Protein AF-A0A1G4RTE1-F1 (afdb_monomer)

pLDDT: mean 81.88, std 18.29, range [36.59, 98.25]

Radius of gyration: 20.27 Å; Cα contacts (8 Å, |Δi|>4): 217; chains: 1; bounding box: 84×32×40 Å

Mean predicted aligned error: 9.97 Å

Solvent-accessible surface area (backbone atoms only — not comparable to full-atom values): 9325 Å² total; per-residue (Å²): 143,85,82,89,89,89,85,88,88,86,85,89,84,84,87,76,91,74,92,64,80,86,67,90,75,58,62,76,64,53,35,69,40,85,54,63,30,37,40,38,38,38,36,66,66,58,97,64,56,70,70,54,43,65,72,62,44,45,57,38,36,29,31,31,71,35,29,22,33,45,80,42,101,88,44,86,74,57,32,76,52,55,72,68,59,43,48,56,48,50,53,49,48,49,48,39,60,76,68,43,72,35,72,86,57,80,50,82,71,85,85,42,53,34,37,32,40,32,35,27,48,94,83,66,51,78,44,74,43,43,67,36,33,52,86,86,42,67,63,62,41,48,50,53,50,60,51,56,72,42,47,80,133

Nearest PDB structures (foldseek):
  1rk8-assembly1_B  TM=4.838E-01  e=3.053E-02  Drosophila melanogaster
  1p27-assembly1_C  TM=4.060E-01  e=1.751E-02  Homo sapiens
  1oo0-assembly1_A  TM=4.239E-01  e=2.698E-02  Drosophila melanogaster
  3wvq-assembly4_B  TM=4.176E-01  e=3.612E-01  Streptomyces cirratus
  6ahr-assembly1_L  TM=1.284E-01  e=7.927E+00  Homo sapiens

Structure (mmCIF, N/CA/C/O backbone):
data_AF-A0A1G4RTE1-F1
#
_entry.id   AF-A0A1G4RTE1-F1
#
loop_
_atom_site.group_PDB
_atom_site.id
_atom_site.type_symbol
_atom_site.label_atom_id
_atom_site.label_alt_id
_atom_site.label_comp_id
_atom_site.label_asym_id
_atom_site.label_entity_id
_atom_site.label_seq_id
_atom_site.pdbx_PDB_ins_code
_atom_site.Cartn_x
_atom_site.Cartn_y
_atom_site.Cartn_z
_atom_site.occupancy
_atom_site.B_iso_or_equiv
_atom_site.auth_seq_id
_atom_site.auth_comp_id
_atom_site.auth_asym_id
_atom_site.auth_atom_id
_atom_site.pdbx_PDB_model_num
ATOM 1 N N . MET A 1 1 ? -58.988 18.918 -23.873 1.00 43.84 1 MET A N 1
ATOM 2 C CA . MET A 1 1 ? -58.323 18.356 -22.676 1.00 43.84 1 MET A CA 1
ATOM 3 C C . MET A 1 1 ? -57.650 17.040 -23.036 1.00 43.84 1 MET A C 1
ATOM 5 O O . MET A 1 1 ? -58.354 16.060 -23.220 1.00 43.84 1 MET A O 1
ATOM 9 N N . ARG A 1 2 ? -56.318 17.032 -23.152 1.00 36.59 2 AR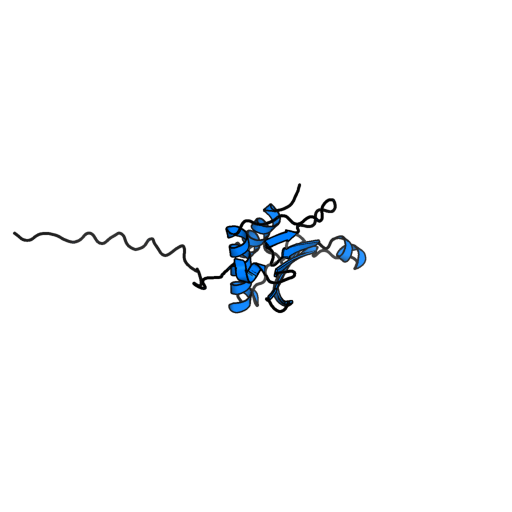G A N 1
ATOM 10 C CA . ARG A 1 2 ? -55.413 15.912 -22.832 1.00 36.59 2 ARG A CA 1
ATOM 11 C C . ARG A 1 2 ? -53.992 16.487 -22.819 1.00 36.59 2 ARG A C 1
ATOM 13 O O . ARG A 1 2 ? -53.588 17.157 -23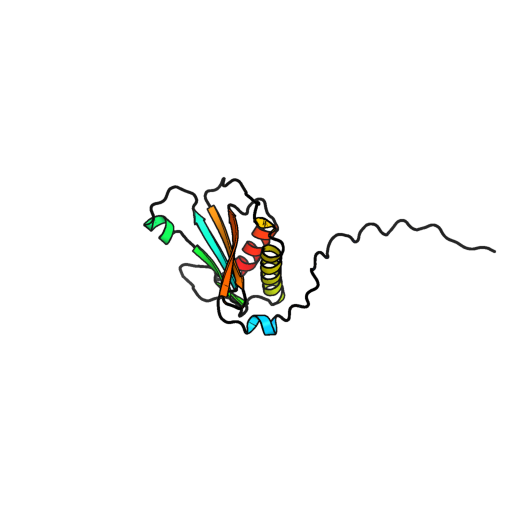.761 1.00 36.59 2 ARG A O 1
ATOM 20 N N . LYS A 1 3 ? -53.338 16.348 -21.668 1.00 38.84 3 LYS A N 1
ATOM 21 C CA . LYS A 1 3 ? -52.014 16.870 -21.321 1.00 38.84 3 LYS A CA 1
ATOM 22 C C . LYS A 1 3 ? -50.927 15.871 -21.739 1.00 38.84 3 LYS A C 1
ATOM 24 O O . LYS A 1 3 ? -51.160 14.680 -21.591 1.00 38.84 3 LYS A O 1
ATOM 29 N N . LEU A 1 4 ? -49.778 16.435 -22.130 1.00 45.50 4 LEU A N 1
ATOM 30 C CA . LEU A 1 4 ? -48.386 16.037 -21.854 1.00 45.50 4 LEU A CA 1
ATOM 31 C C . LEU A 1 4 ? -47.925 14.604 -22.202 1.00 45.50 4 LEU A C 1
ATOM 33 O O . LEU A 1 4 ? -48.520 13.618 -21.791 1.00 45.50 4 LEU A O 1
ATOM 37 N N . ILE A 1 5 ? -46.751 14.517 -22.833 1.00 49.34 5 ILE A N 1
ATOM 38 C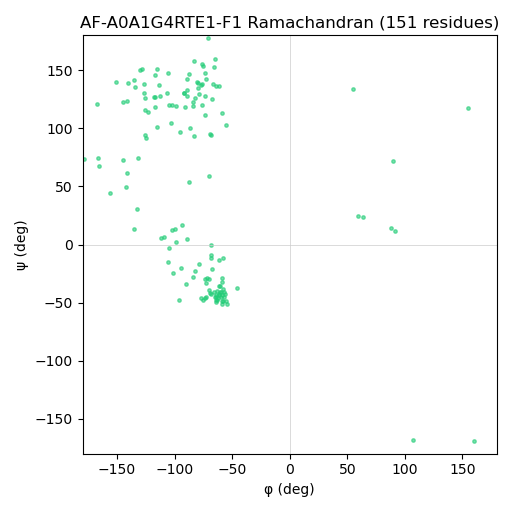 CA . ILE A 1 5 ? -45.466 14.051 -22.257 1.00 49.34 5 ILE A CA 1
ATOM 39 C C . ILE A 1 5 ? -44.622 13.521 -23.426 1.00 49.34 5 ILE A C 1
ATOM 41 O O . ILE A 1 5 ? -45.002 12.539 -24.053 1.00 49.34 5 ILE A O 1
ATOM 45 N N . SER A 1 6 ? -43.467 14.138 -23.690 1.00 42.06 6 SER A N 1
ATOM 46 C CA . SER A 1 6 ? -42.279 13.478 -24.264 1.00 42.06 6 SER A CA 1
ATOM 47 C C . SER A 1 6 ? -41.071 14.406 -24.113 1.00 42.06 6 SER A C 1
ATOM 49 O O . SER A 1 6 ? -40.627 15.040 -25.061 1.00 42.06 6 SER A O 1
ATOM 51 N N . ILE A 1 7 ? -40.565 14.516 -22.885 1.00 49.84 7 ILE A N 1
ATOM 52 C CA . ILE A 1 7 ? -39.176 14.908 -22.628 1.00 49.84 7 ILE A CA 1
ATOM 53 C C . ILE A 1 7 ? -38.618 13.799 -21.740 1.00 49.84 7 ILE A C 1
ATOM 55 O O . ILE A 1 7 ? -38.831 13.796 -20.534 1.00 49.84 7 ILE A O 1
ATOM 59 N N . PHE A 1 8 ? -37.976 12.815 -22.359 1.00 41.44 8 PHE A N 1
ATOM 60 C CA . PHE A 1 8 ? -37.138 11.828 -21.681 1.00 41.44 8 PHE A CA 1
ATOM 61 C C . PHE A 1 8 ? -35.832 11.759 -22.469 1.00 41.44 8 PHE A C 1
ATOM 63 O O . PHE A 1 8 ? -35.603 10.871 -23.281 1.00 41.44 8 PHE A O 1
ATOM 70 N N . MET A 1 9 ? -35.008 12.788 -22.294 1.00 44.66 9 MET A N 1
ATOM 71 C CA . MET A 1 9 ? -33.654 12.845 -22.836 1.00 44.66 9 MET A CA 1
ATOM 72 C C . MET A 1 9 ? -32.751 13.500 -21.788 1.00 44.66 9 MET A C 1
ATOM 74 O O . MET A 1 9 ? -32.248 14.598 -21.976 1.00 44.66 9 MET A O 1
ATOM 78 N N . ALA A 1 10 ? -32.652 12.851 -20.627 1.00 44.22 10 ALA A N 1
ATOM 79 C CA . ALA A 1 10 ? -31.707 13.183 -19.561 1.00 44.22 10 ALA A CA 1
ATOM 80 C C . ALA A 1 10 ? -31.645 12.022 -18.551 1.00 44.22 10 ALA A C 1
ATOM 82 O O . ALA A 1 10 ? -32.137 12.136 -17.435 1.00 44.22 10 ALA A O 1
ATOM 83 N N . ALA A 1 11 ? -31.113 10.868 -18.961 1.00 41.97 11 ALA A N 1
ATOM 84 C CA . ALA A 1 11 ? -30.812 9.766 -18.037 1.00 41.97 11 ALA A CA 1
ATOM 85 C C . ALA A 1 11 ? -29.722 8.830 -18.595 1.00 41.97 11 ALA A C 1
ATOM 87 O O . ALA A 1 11 ? -29.864 7.615 -18.562 1.00 41.97 11 ALA A O 1
ATOM 88 N N . ALA A 1 12 ? -28.648 9.392 -19.155 1.00 45.75 12 ALA A N 1
ATOM 89 C CA . ALA A 1 12 ? -27.497 8.614 -19.631 1.00 45.75 12 ALA A CA 1
ATOM 90 C C . ALA A 1 12 ? -26.155 9.206 -19.166 1.00 45.75 12 ALA A C 1
ATOM 92 O O . ALA A 1 12 ? -25.156 9.103 -19.865 1.00 45.75 12 ALA A O 1
ATOM 93 N N . LEU A 1 13 ? -26.138 9.853 -17.995 1.00 42.62 13 LEU A N 1
ATOM 94 C CA . LEU A 1 13 ? -24.938 10.457 -17.401 1.00 42.62 13 LEU A CA 1
ATOM 95 C C . LEU A 1 13 ? -24.934 10.282 -15.873 1.00 42.62 13 LEU A C 1
ATOM 97 O O . LEU A 1 13 ? -24.760 11.236 -15.131 1.00 42.62 13 LEU A O 1
ATOM 101 N N . ILE A 1 14 ? -25.167 9.053 -15.403 1.00 49.28 14 ILE A N 1
ATOM 102 C CA . ILE A 1 14 ? -24.754 8.601 -14.063 1.00 49.28 14 ILE A CA 1
ATOM 103 C C . ILE A 1 14 ? -24.358 7.123 -14.193 1.00 49.28 14 ILE A C 1
ATOM 105 O O . ILE A 1 14 ? -25.118 6.230 -13.841 1.00 49.28 14 ILE A O 1
ATOM 109 N N . LEU A 1 15 ? -23.208 6.855 -14.813 1.00 43.53 15 LEU A N 1
ATOM 110 C CA . LEU A 1 15 ? -22.578 5.523 -14.811 1.00 43.53 15 LEU A CA 1
ATOM 111 C C . LEU A 1 15 ? -21.065 5.591 -14.544 1.00 43.53 15 LEU A C 1
ATOM 113 O O . LEU A 1 15 ? -20.352 4.611 -14.707 1.00 43.53 15 LEU A O 1
ATOM 117 N N . SER A 1 16 ? -20.571 6.738 -14.088 1.00 39.44 16 SER A N 1
ATOM 118 C CA . SER A 1 16 ? -19.220 6.890 -13.558 1.00 39.44 16 SER A CA 1
ATOM 119 C C . SER A 1 16 ? -19.350 7.197 -12.072 1.00 39.44 16 SER A C 1
ATOM 121 O O . SER A 1 16 ? -20.047 8.151 -11.741 1.00 39.44 16 SER A O 1
ATOM 123 N N . MET A 1 17 ? -18.657 6.436 -11.224 1.00 40.94 17 MET A N 1
ATOM 124 C CA . MET A 1 17 ? -18.684 6.463 -9.749 1.00 40.94 17 MET A CA 1
ATOM 125 C C . MET A 1 17 ? -19.724 5.541 -9.102 1.00 40.94 17 MET A C 1
ATOM 127 O O . MET A 1 17 ? -20.711 6.005 -8.556 1.00 40.94 17 MET A O 1
ATOM 131 N N . THR A 1 18 ? -19.478 4.232 -9.163 1.00 44.94 18 THR A N 1
ATOM 132 C CA . THR A 1 18 ? -19.617 3.301 -8.023 1.00 44.94 18 THR A CA 1
ATOM 133 C C . THR A 1 18 ? -19.220 1.907 -8.502 1.00 44.94 18 THR A C 1
ATOM 135 O O . THR A 1 18 ? -20.060 1.031 -8.693 1.00 44.94 18 THR A O 1
ATOM 138 N N . ALA A 1 19 ? -17.921 1.689 -8.694 1.00 42.66 19 ALA A N 1
ATOM 139 C CA . ALA A 1 19 ? -17.346 0.377 -8.419 1.00 42.66 19 ALA A CA 1
ATOM 140 C C . ALA A 1 19 ? -16.946 0.355 -6.933 1.00 42.66 19 ALA A C 1
ATOM 142 O O . ALA A 1 19 ? -15.796 0.138 -6.590 1.00 42.66 19 ALA A O 1
ATOM 143 N N . CYS A 1 20 ? -17.899 0.676 -6.052 1.00 44.28 20 CYS A N 1
ATOM 144 C CA . CYS A 1 20 ? -17.792 0.359 -4.636 1.00 44.28 20 CYS A CA 1
ATOM 145 C C . CYS A 1 20 ? -18.350 -1.052 -4.516 1.00 44.28 20 CYS A C 1
ATOM 147 O O . CYS A 1 20 ? -19.567 -1.256 -4.552 1.00 44.28 20 CYS A O 1
ATOM 149 N N . THR A 1 21 ? -17.478 -2.047 -4.442 1.00 49.62 21 THR A N 1
ATOM 150 C CA . THR A 1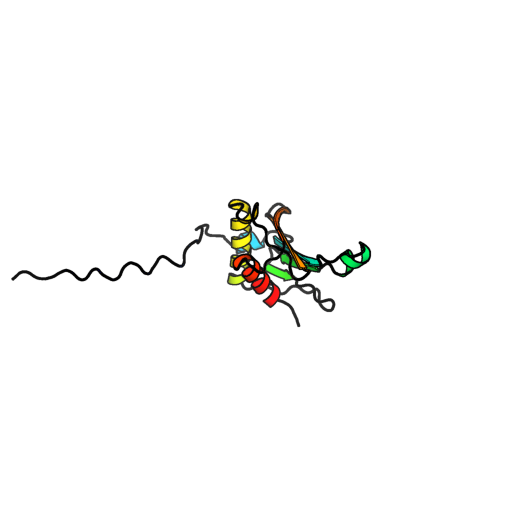 21 ? -17.842 -3.342 -3.874 1.00 49.62 21 THR A CA 1
ATOM 151 C C . THR A 1 21 ? -18.379 -3.077 -2.471 1.00 49.62 21 THR A C 1
ATOM 153 O O . THR A 1 21 ? -17.623 -2.757 -1.565 1.00 49.62 21 THR A O 1
ATOM 156 N N . GLY A 1 22 ? -19.704 -3.116 -2.314 1.00 47.56 22 GLY A N 1
ATOM 157 C CA . GLY A 1 22 ? -20.428 -2.723 -1.103 1.00 47.56 22 GLY A CA 1
ATOM 158 C C . GLY A 1 22 ? -20.249 -3.677 0.078 1.00 47.56 22 GLY A C 1
ATOM 159 O O . GLY A 1 22 ? -21.229 -4.227 0.578 1.00 47.56 22 GLY A O 1
ATOM 160 N N . LYS A 1 23 ? -19.013 -3.884 0.535 1.00 59.50 23 LYS A N 1
ATOM 161 C CA . LYS A 1 23 ? -18.744 -4.346 1.895 1.00 59.50 23 LYS A CA 1
ATOM 162 C C . LYS A 1 23 ? -18.741 -3.099 2.780 1.00 59.50 23 LYS A C 1
ATOM 164 O O . LYS A 1 23 ? -17.944 -2.198 2.570 1.00 59.50 23 LYS A O 1
ATOM 169 N N . ASN A 1 24 ? -19.639 -3.040 3.763 1.00 74.75 24 ASN A N 1
ATOM 170 C CA . ASN A 1 24 ? -19.473 -2.100 4.872 1.00 74.75 24 ASN A CA 1
ATOM 171 C C . ASN A 1 24 ? -18.268 -2.585 5.682 1.00 74.75 24 ASN A C 1
ATOM 173 O O . ASN A 1 24 ? -18.412 -3.487 6.506 1.00 74.75 24 ASN A O 1
ATOM 177 N N . ILE A 1 25 ? -17.088 -2.052 5.382 1.00 84.19 25 ILE A N 1
ATOM 178 C CA . ILE A 1 25 ? -15.869 -2.335 6.134 1.00 84.19 25 ILE A CA 1
ATOM 179 C C . ILE A 1 25 ? -15.941 -1.540 7.436 1.00 84.19 25 ILE A C 1
ATOM 181 O O . ILE A 1 25 ? -16.055 -0.314 7.420 1.00 84.19 25 ILE A O 1
ATOM 185 N N . ASP A 1 26 ? -15.901 -2.244 8.566 1.00 88.62 26 ASP A N 1
ATOM 186 C CA . ASP A 1 26 ? -15.774 -1.617 9.879 1.00 88.62 26 ASP A CA 1
ATOM 187 C C . ASP A 1 26 ? -14.295 -1.322 10.143 1.00 88.62 26 ASP A C 1
ATOM 189 O O . ASP A 1 26 ? -13.542 -2.181 10.605 1.00 88.62 26 ASP A O 1
ATOM 193 N N . ILE A 1 27 ? -13.871 -0.103 9.805 1.00 87.19 27 ILE A N 1
ATOM 194 C CA . ILE A 1 27 ? -12.473 0.319 9.944 1.00 87.19 27 ILE A CA 1
ATOM 195 C C . ILE A 1 27 ? -11.975 0.229 11.389 1.00 87.19 27 ILE A C 1
ATOM 197 O O . ILE A 1 27 ? -10.790 -0.004 11.603 1.00 87.19 27 ILE A O 1
ATOM 201 N N . GLU A 1 28 ? -12.861 0.375 12.377 1.00 90.44 28 GLU A N 1
ATOM 202 C CA . GLU A 1 28 ? -12.487 0.320 13.790 1.00 90.44 28 GLU A CA 1
ATOM 203 C C . GLU A 1 28 ? -12.180 -1.110 14.230 1.00 90.44 28 GLU A C 1
ATOM 205 O O . GLU A 1 28 ? -11.351 -1.317 15.115 1.00 90.44 28 GLU A O 1
ATOM 210 N N . GLU A 1 29 ? -12.817 -2.109 13.615 1.00 90.44 29 GLU A N 1
ATOM 211 C CA . GLU A 1 29 ? -12.460 -3.511 13.829 1.00 90.44 29 GLU A CA 1
ATOM 212 C C . GLU A 1 29 ? -11.148 -3.850 13.122 1.00 90.44 29 GLU A C 1
ATOM 214 O O . GLU A 1 29 ? -10.249 -4.411 13.743 1.00 90.44 29 GLU A O 1
ATOM 219 N N . VAL A 1 30 ? -10.996 -3.426 11.862 1.00 90.25 30 VAL A N 1
ATOM 220 C CA . VAL A 1 30 ? -9.769 -3.646 11.079 1.00 90.25 30 VAL A CA 1
ATOM 221 C C . VAL A 1 30 ? -8.546 -3.053 11.790 1.00 90.25 30 VAL A C 1
ATOM 223 O O . VAL A 1 30 ? -7.499 -3.695 11.863 1.00 90.25 30 VAL A O 1
ATOM 226 N N . LYS A 1 31 ? 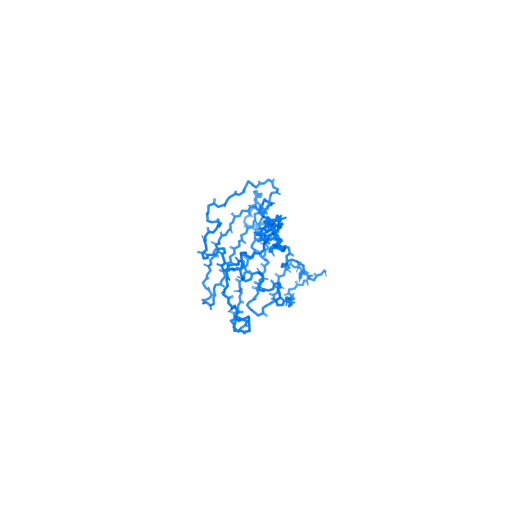-8.674 -1.859 12.384 1.00 90.88 31 LYS A N 1
ATOM 227 C CA . LYS A 1 31 ? -7.585 -1.178 13.104 1.00 90.88 31 LYS A CA 1
ATOM 228 C C . LYS A 1 31 ? -7.147 -1.851 14.408 1.00 90.88 31 LYS A C 1
ATOM 230 O O . LYS A 1 31 ? -6.138 -1.442 14.983 1.00 90.88 31 LYS A O 1
ATOM 235 N N . LYS A 1 32 ? -7.874 -2.866 14.891 1.00 91.19 32 LYS A N 1
ATOM 236 C CA . LYS A 1 32 ? -7.458 -3.676 16.053 1.00 91.19 32 LYS A CA 1
ATOM 237 C C . LYS A 1 32 ? -6.415 -4.726 15.693 1.00 91.19 32 LYS A C 1
ATOM 239 O O . LYS A 1 32 ? -5.770 -5.253 16.597 1.00 91.19 32 LYS A O 1
ATOM 244 N N . THR A 1 33 ? -6.259 -5.038 14.410 1.00 94.56 33 THR A N 1
ATOM 245 C CA . THR A 1 33 ? -5.217 -5.943 13.933 1.00 94.56 33 THR A CA 1
ATOM 246 C C . THR A 1 33 ? -3.844 -5.334 14.201 1.00 94.56 33 THR A C 1
ATOM 248 O O . THR A 1 33 ? -3.608 -4.144 13.986 1.00 94.56 33 THR A O 1
ATOM 251 N N . GLU A 1 34 ? -2.917 -6.154 14.687 1.00 93.88 34 GLU A N 1
ATOM 252 C CA . GLU A 1 34 ? -1.536 -5.734 14.895 1.00 93.88 34 GLU A CA 1
ATOM 253 C C . GLU A 1 34 ? -0.698 -5.990 13.637 1.00 93.88 34 GLU A C 1
ATOM 255 O O . GLU A 1 34 ? -0.829 -7.022 12.983 1.00 93.88 34 GLU A O 1
ATOM 260 N N . GLY A 1 35 ? 0.220 -5.069 13.337 1.00 94.25 35 GLY A N 1
ATOM 261 C CA . GLY A 1 35 ? 1.233 -5.245 12.295 1.00 94.25 35 GLY A CA 1
ATOM 262 C C . GLY A 1 35 ? 1.000 -4.430 11.024 1.00 94.25 35 GLY A C 1
ATOM 263 O O . GLY A 1 35 ? 0.210 -3.483 10.983 1.00 94.25 35 GLY A O 1
ATOM 264 N N . THR A 1 36 ? 1.768 -4.778 9.994 1.00 96.31 36 THR A N 1
ATOM 265 C CA . THR A 1 36 ? 1.736 -4.135 8.678 1.00 96.31 36 THR A CA 1
ATOM 266 C C . THR A 1 36 ? 0.528 -4.621 7.889 1.00 96.31 36 THR A C 1
ATOM 268 O O . THR A 1 36 ? 0.241 -5.810 7.882 1.00 96.31 36 THR A O 1
ATOM 271 N N . MET A 1 37 ? -0.158 -3.701 7.220 1.00 97.62 37 MET A N 1
ATOM 272 C CA . MET A 1 37 ? -1.246 -3.966 6.282 1.00 97.62 37 MET A CA 1
ATOM 273 C C . MET A 1 37 ? -0.720 -3.986 4.843 1.00 97.62 37 MET A C 1
ATOM 275 O O . MET A 1 37 ? -1.001 -4.913 4.092 1.00 97.62 37 MET A O 1
ATOM 279 N N . LEU A 1 38 ? 0.068 -2.986 4.449 1.00 97.81 38 LEU A N 1
ATOM 280 C CA . LEU A 1 38 ? 0.629 -2.874 3.102 1.00 97.81 38 LEU A CA 1
ATOM 281 C C . LEU A 1 38 ? 2.106 -2.507 3.182 1.00 97.81 38 LEU A C 1
ATOM 283 O O . LEU A 1 38 ? 2.463 -1.578 3.899 1.00 97.81 38 LEU A O 1
ATOM 287 N N . THR A 1 39 ? 2.925 -3.180 2.380 1.00 96.69 39 THR A N 1
ATOM 288 C CA . THR A 1 39 ? 4.296 -2.768 2.069 1.00 96.69 39 THR A CA 1
ATOM 289 C C . THR A 1 39 ? 4.410 -2.481 0.579 1.00 96.69 39 THR A C 1
ATOM 291 O O . THR A 1 39 ? 4.091 -3.337 -0.253 1.00 96.69 39 THR A O 1
ATOM 294 N N . ILE A 1 40 ? 4.905 -1.288 0.248 1.00 95.50 40 ILE A N 1
ATOM 295 C CA . ILE A 1 40 ? 5.365 -0.922 -1.088 1.00 95.50 40 ILE A CA 1
ATOM 296 C C . ILE A 1 40 ? 6.892 -0.947 -1.087 1.00 95.50 40 ILE A C 1
ATOM 298 O O . ILE A 1 40 ? 7.542 -0.038 -0.566 1.00 95.50 40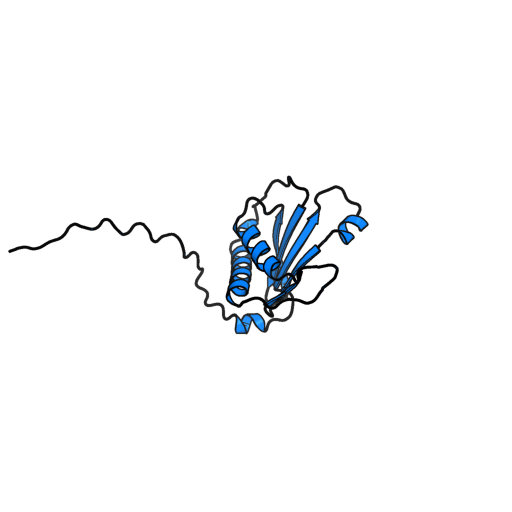 ILE A O 1
ATOM 302 N N . GLY A 1 41 ? 7.468 -1.988 -1.681 1.00 93.06 41 GLY A N 1
ATOM 303 C CA . GLY A 1 41 ? 8.902 -2.063 -1.917 1.00 93.06 41 GLY A CA 1
ATOM 304 C C . GLY A 1 41 ? 9.301 -1.186 -3.096 1.00 93.06 41 GLY A C 1
ATOM 305 O O . GLY A 1 41 ? 8.611 -1.165 -4.110 1.00 93.06 41 GLY A O 1
ATOM 306 N N . VAL A 1 42 ? 10.412 -0.469 -2.968 1.00 90.06 42 VAL A N 1
ATOM 307 C CA . VAL A 1 42 ? 10.995 0.378 -4.010 1.00 90.06 42 VAL A CA 1
ATOM 308 C C . VAL A 1 42 ? 12.443 -0.047 -4.194 1.00 90.06 42 VAL A C 1
ATOM 310 O O . VAL A 1 42 ? 13.258 0.090 -3.279 1.00 90.06 42 VAL A O 1
ATOM 313 N N . ILE A 1 43 ? 12.763 -0.561 -5.376 1.00 87.62 43 ILE A N 1
ATOM 314 C CA . ILE A 1 43 ? 14.114 -0.987 -5.747 1.00 87.62 43 ILE A CA 1
ATOM 315 C C . ILE A 1 43 ? 14.511 -0.346 -7.071 1.00 87.62 43 ILE A C 1
ATOM 317 O O . ILE A 1 43 ? 13.665 -0.065 -7.921 1.00 87.62 43 ILE A O 1
ATOM 321 N N . SER A 1 44 ? 15.807 -0.118 -7.262 1.00 82.81 44 SER A N 1
ATOM 322 C CA . SER A 1 44 ? 16.298 0.280 -8.575 1.00 82.81 44 SER A CA 1
ATOM 323 C C . SER A 1 44 ? 16.442 -0.947 -9.475 1.00 82.81 44 SER A C 1
ATOM 325 O O . SER A 1 44 ? 16.884 -1.999 -9.027 1.00 82.81 44 SER A O 1
ATOM 327 N N . SER A 1 45 ? 16.080 -0.815 -10.749 1.00 77.00 45 SER A N 1
ATOM 328 C CA . SER A 1 45 ? 16.222 -1.865 -11.762 1.00 77.00 45 SER A CA 1
ATOM 329 C C . SER A 1 45 ? 17.567 -1.838 -12.490 1.00 77.00 45 SER A C 1
ATOM 331 O O . SER A 1 45 ? 17.747 -2.569 -13.460 1.00 77.00 45 SER A O 1
ATOM 333 N N . SER A 1 46 ? 18.490 -0.964 -12.079 1.00 75.81 46 SER A N 1
ATOM 334 C CA . SER A 1 46 ? 19.847 -0.938 -12.629 1.00 75.81 46 SER A CA 1
ATOM 335 C C . SER A 1 46 ? 20.682 -2.089 -12.074 1.00 75.81 46 SER A C 1
ATOM 337 O O . SER A 1 46 ? 20.452 -2.541 -10.953 1.00 75.81 46 SER A O 1
ATOM 339 N N . ASP A 1 47 ? 21.686 -2.528 -12.835 1.00 74.56 47 ASP A N 1
ATOM 340 C CA . ASP A 1 47 ? 22.664 -3.499 -12.347 1.00 74.56 47 ASP A CA 1
ATOM 341 C C . ASP A 1 47 ? 23.370 -2.931 -11.107 1.00 74.56 47 ASP A C 1
ATOM 343 O O . ASP A 1 47 ? 24.104 -1.943 -11.182 1.00 74.56 47 ASP A O 1
ATOM 347 N N . MET A 1 48 ? 23.130 -3.560 -9.960 1.00 77.81 48 MET A N 1
ATOM 348 C CA . MET A 1 48 ? 23.703 -3.190 -8.669 1.00 77.81 48 MET A CA 1
ATOM 349 C C . MET A 1 48 ? 24.305 -4.420 -8.003 1.00 77.81 48 MET A C 1
ATOM 351 O O . MET A 1 48 ? 23.834 -5.547 -8.178 1.00 77.81 48 MET A O 1
ATOM 355 N N . THR A 1 49 ? 25.344 -4.214 -7.198 1.00 82.38 49 THR A N 1
ATOM 356 C CA . THR A 1 49 ? 25.772 -5.252 -6.257 1.00 82.38 49 THR A CA 1
ATOM 357 C C . THR A 1 49 ? 24.684 -5.491 -5.206 1.00 82.38 49 THR A C 1
ATOM 359 O O . THR A 1 49 ? 23.834 -4.635 -4.962 1.00 82.38 49 THR A O 1
ATOM 362 N N . LEU A 1 50 ? 24.717 -6.649 -4.538 1.00 80.06 50 LEU A N 1
ATOM 363 C CA . LEU A 1 50 ? 23.773 -6.951 -3.457 1.00 80.06 50 LEU A CA 1
ATOM 364 C C . LEU A 1 50 ? 23.807 -5.879 -2.353 1.00 80.06 50 LEU A C 1
ATOM 366 O O . LEU A 1 50 ? 22.756 -5.427 -1.915 1.00 80.06 50 LEU A O 1
ATOM 370 N N . GLU A 1 51 ? 25.003 -5.427 -1.961 1.00 80.81 51 GLU A N 1
ATOM 371 C CA . GLU A 1 51 ? 25.185 -4.389 -0.937 1.00 80.81 51 GLU A CA 1
ATOM 372 C C . GLU A 1 51 ? 24.575 -3.042 -1.363 1.00 80.81 51 GLU A C 1
ATOM 374 O O . GLU A 1 51 ? 23.959 -2.347 -0.555 1.00 80.81 51 GLU A O 1
ATOM 379 N N . GLU A 1 52 ? 24.726 -2.659 -2.632 1.00 76.69 52 GLU A N 1
ATOM 380 C CA . GLU A 1 52 ? 24.133 -1.431 -3.174 1.00 76.69 52 GLU A CA 1
ATOM 381 C C . GLU A 1 52 ? 22.613 -1.533 -3.283 1.00 76.69 52 GLU A C 1
ATOM 383 O O . GLU A 1 52 ? 21.908 -0.570 -2.971 1.00 76.69 52 GLU A O 1
ATOM 388 N N . ASN A 1 53 ? 22.097 -2.699 -3.671 1.00 75.25 53 ASN A N 1
ATOM 389 C CA . ASN A 1 53 ? 20.664 -2.948 -3.718 1.00 75.25 53 ASN A CA 1
ATOM 390 C C . ASN A 1 53 ? 20.045 -2.876 -2.313 1.00 75.25 53 ASN A C 1
ATOM 392 O O . ASN A 1 53 ? 19.080 -2.149 -2.105 1.00 75.25 53 ASN A O 1
ATOM 396 N N . GLU A 1 54 ? 20.640 -3.539 -1.318 1.00 73.69 54 GLU A N 1
ATOM 397 C CA . GLU A 1 54 ? 20.168 -3.489 0.073 1.00 73.69 54 GLU A CA 1
ATOM 398 C C . GLU A 1 54 ? 20.171 -2.056 0.626 1.00 73.69 54 GLU A C 1
ATOM 400 O O . GLU A 1 54 ? 19.208 -1.636 1.265 1.00 73.69 54 GLU A O 1
ATOM 405 N N . ARG A 1 55 ? 21.209 -1.264 0.324 1.00 73.62 55 ARG A N 1
ATOM 406 C CA . ARG A 1 55 ? 21.301 0.144 0.750 1.00 73.62 55 ARG A CA 1
ATOM 407 C C . ARG A 1 55 ? 20.345 1.089 0.030 1.00 73.62 55 ARG A C 1
ATOM 409 O O . ARG A 1 55 ? 20.018 2.140 0.577 1.00 73.62 55 ARG A O 1
ATOM 416 N N . SER A 1 56 ? 19.979 0.780 -1.210 1.00 74.94 56 SER A N 1
ATOM 417 C CA . SER A 1 56 ? 19.118 1.636 -2.031 1.00 74.94 56 SER A CA 1
ATOM 418 C C . SER A 1 56 ? 17.643 1.259 -1.941 1.00 74.94 56 SER A C 1
ATOM 420 O O . SER A 1 56 ? 16.797 2.115 -2.220 1.00 74.94 56 SER A O 1
ATOM 422 N N . SER A 1 57 ? 17.347 0.025 -1.520 1.00 79.19 57 SER A N 1
ATOM 423 C CA . SER A 1 57 ? 15.995 -0.465 -1.285 1.00 79.19 57 SER A CA 1
ATOM 424 C C . SER A 1 57 ? 15.297 0.339 -0.192 1.00 79.19 57 SER A C 1
ATOM 426 O O . SER A 1 57 ? 15.881 0.688 0.837 1.00 79.19 57 SER A O 1
ATOM 428 N N . ARG A 1 58 ? 14.035 0.681 -0.441 1.00 86.12 58 ARG A N 1
ATOM 429 C CA . ARG A 1 58 ? 13.191 1.435 0.490 1.00 86.12 58 ARG A CA 1
ATOM 430 C C . ARG A 1 58 ? 11.827 0.782 0.543 1.00 86.12 58 ARG A C 1
ATOM 432 O O . ARG A 1 58 ? 11.322 0.349 -0.486 1.00 86.12 58 ARG A O 1
ATOM 439 N N . HIS A 1 59 ? 11.228 0.739 1.722 1.00 89.50 59 HIS A N 1
ATOM 440 C CA . HIS A 1 59 ? 9.874 0.229 1.908 1.00 89.50 59 HIS A CA 1
ATOM 441 C C . HIS A 1 59 ? 8.998 1.348 2.430 1.00 89.50 59 HIS A C 1
ATOM 443 O O . HIS A 1 59 ? 9.364 1.975 3.414 1.00 89.50 59 HIS A O 1
ATOM 449 N N . ILE A 1 60 ? 7.876 1.597 1.769 1.00 92.25 60 ILE A N 1
ATOM 450 C CA . ILE A 1 60 ? 6.817 2.460 2.280 1.00 92.25 60 ILE A CA 1
ATOM 451 C C . ILE A 1 60 ? 5.766 1.531 2.878 1.00 92.25 60 ILE A C 1
ATOM 453 O O . ILE A 1 60 ? 5.206 0.709 2.155 1.00 92.25 60 ILE A O 1
ATOM 457 N N . ASP A 1 61 ? 5.493 1.660 4.170 1.00 94.81 61 ASP A N 1
ATOM 458 C CA . ASP A 1 61 ? 4.594 0.755 4.881 1.00 94.81 61 ASP A CA 1
ATOM 459 C C . ASP A 1 61 ? 3.340 1.478 5.375 1.00 94.81 61 ASP A C 1
ATOM 461 O O . ASP A 1 61 ? 3.365 2.666 5.690 1.00 94.81 61 ASP A O 1
ATOM 465 N N . VAL A 1 62 ? 2.236 0.748 5.484 1.00 96.56 62 VAL A N 1
ATOM 466 C CA . VAL A 1 62 ? 1.023 1.174 6.189 1.00 96.56 62 VAL A CA 1
ATOM 467 C C . VAL A 1 62 ? 0.686 0.104 7.214 1.00 96.56 62 VAL A C 1
ATOM 469 O O . VAL A 1 62 ? 0.581 -1.069 6.856 1.00 96.56 62 VAL A O 1
ATOM 472 N N . SER A 1 63 ? 0.520 0.477 8.482 1.00 96.81 63 SER A N 1
ATOM 473 C CA . SER A 1 63 ? 0.065 -0.440 9.530 1.00 96.81 63 SER A CA 1
ATOM 474 C C . SER A 1 63 ? -1.453 -0.572 9.553 1.00 96.81 63 SER A C 1
ATOM 476 O O . SER A 1 63 ? -2.179 0.337 9.151 1.00 96.81 63 SER A O 1
ATOM 478 N N . TYR A 1 64 ? -1.939 -1.671 10.128 1.00 96.94 64 TYR A N 1
ATOM 479 C CA . TYR A 1 64 ? -3.362 -1.835 10.425 1.00 96.94 64 TYR A CA 1
ATOM 480 C C . TYR A 1 64 ? -3.898 -0.749 11.360 1.00 96.94 64 TYR A C 1
ATOM 482 O O . TYR A 1 64 ? -5.023 -0.302 11.198 1.00 96.94 64 TYR A O 1
ATOM 490 N N . SER A 1 65 ? -3.076 -0.234 12.278 1.00 95.44 65 SER A N 1
ATOM 491 C CA . SER A 1 65 ? -3.441 0.903 13.132 1.00 95.44 65 SER A CA 1
ATOM 492 C C . SER A 1 65 ? -3.584 2.241 12.383 1.00 95.44 65 SER A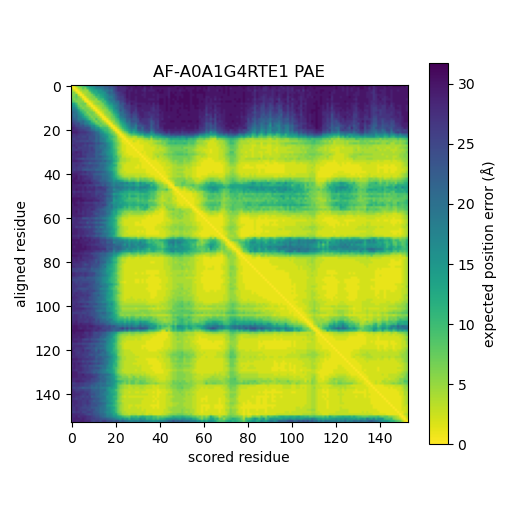 C 1
ATOM 494 O O . SER A 1 65 ? -3.904 3.253 13.005 1.00 95.44 65 SER A O 1
ATOM 496 N N . GLY A 1 66 ? -3.364 2.262 11.064 1.00 95.12 66 GLY A N 1
ATOM 497 C CA . GLY A 1 66 ? -3.575 3.420 10.196 1.00 95.12 66 GLY A CA 1
ATOM 498 C C . GLY A 1 66 ? -2.381 4.362 10.077 1.00 95.12 66 GLY A C 1
ATOM 499 O O . GLY A 1 66 ? -2.549 5.486 9.612 1.00 95.12 66 GLY A O 1
ATOM 500 N N . TYR A 1 67 ? -1.186 3.950 10.500 1.00 94.94 67 TYR A N 1
ATOM 501 C CA . TYR A 1 67 ? 0.018 4.768 10.367 1.00 94.94 67 TYR A CA 1
ATOM 502 C C . TYR A 1 67 ? 0.738 4.456 9.058 1.00 94.94 67 TYR A C 1
ATOM 504 O O . TYR A 1 67 ? 1.013 3.296 8.758 1.00 94.94 67 TYR A O 1
ATOM 512 N N . ALA A 1 68 ? 1.082 5.499 8.308 1.00 94.25 68 ALA A N 1
ATOM 513 C CA . ALA A 1 68 ? 1.964 5.422 7.153 1.00 94.25 68 ALA A CA 1
ATOM 514 C C . ALA A 1 68 ? 3.415 5.672 7.581 1.00 94.25 68 ALA A C 1
ATOM 516 O O . ALA A 1 68 ? 3.715 6.659 8.253 1.00 94.25 68 ALA A O 1
ATOM 517 N N . TYR A 1 69 ? 4.320 4.798 7.157 1.00 91.19 69 TYR A N 1
ATOM 518 C CA . TYR A 1 69 ? 5.755 4.871 7.395 1.00 91.19 69 TYR A CA 1
ATOM 519 C C . TYR A 1 69 ? 6.446 5.048 6.046 1.00 91.19 69 TYR A C 1
ATOM 521 O O . TYR A 1 69 ? 6.610 4.100 5.281 1.00 91.19 69 TYR A O 1
ATOM 529 N N . ASN A 1 70 ? 6.837 6.282 5.735 1.00 82.00 70 ASN A N 1
ATOM 530 C CA . ASN A 1 70 ? 7.609 6.585 4.537 1.00 82.00 70 ASN A CA 1
ATOM 531 C C . ASN A 1 70 ? 9.080 6.780 4.938 1.00 82.00 70 ASN A C 1
ATOM 533 O O . ASN A 1 70 ? 9.357 7.654 5.762 1.00 82.00 70 ASN A O 1
ATOM 537 N N . PRO A 1 71 ? 10.025 5.982 4.415 1.00 67.88 71 PRO A N 1
ATOM 538 C CA . PRO A 1 71 ? 11.406 5.992 4.863 1.00 67.88 71 PRO A CA 1
ATOM 539 C C . PRO A 1 71 ? 12.087 7.299 4.455 1.00 67.88 71 PRO A C 1
ATOM 541 O O . PRO A 1 71 ? 12.641 7.432 3.361 1.00 67.88 71 PRO A O 1
ATOM 544 N N . ASN A 1 72 ? 12.098 8.251 5.384 1.00 60.03 72 ASN A N 1
ATOM 545 C CA . ASN A 1 72 ? 13.048 9.348 5.413 1.00 60.03 72 ASN A CA 1
ATOM 546 C C . ASN A 1 72 ? 14.270 8.864 6.222 1.00 60.03 72 ASN A C 1
ATOM 548 O O . ASN A 1 72 ? 14.098 8.394 7.347 1.00 60.03 72 ASN A O 1
ATOM 552 N N . PRO A 1 73 ? 15.513 8.960 5.709 1.00 57.47 73 PRO A N 1
ATOM 553 C CA . PRO A 1 73 ? 16.714 8.583 6.467 1.00 57.47 73 PRO A CA 1
ATOM 554 C C . PRO A 1 73 ? 16.887 9.355 7.789 1.00 57.47 73 PRO A C 1
ATOM 556 O O . PRO A 1 73 ? 17.751 9.004 8.589 1.00 57.47 73 PRO A O 1
ATOM 559 N N . VAL A 1 74 ? 16.102 10.414 8.006 1.00 54.78 74 VAL A N 1
ATOM 560 C CA . VAL A 1 74 ? 16.126 11.247 9.212 1.00 54.78 74 VAL A CA 1
ATOM 561 C C . VAL A 1 74 ? 14.979 10.920 10.175 1.00 54.78 74 VAL A C 1
ATOM 563 O O . VAL A 1 74 ? 15.117 11.169 11.372 1.00 54.78 74 VAL A O 1
ATOM 566 N N . ASN A 1 75 ? 13.864 10.358 9.695 1.00 56.69 75 ASN A N 1
ATOM 567 C CA . ASN A 1 75 ? 12.665 10.167 10.506 1.00 56.69 75 ASN A CA 1
ATOM 568 C C . ASN A 1 75 ? 11.968 8.833 10.204 1.00 56.69 75 ASN A C 1
ATOM 570 O O . ASN A 1 75 ? 11.587 8.553 9.070 1.00 56.69 75 ASN A O 1
ATOM 574 N N . HIS A 1 76 ? 11.798 8.028 11.253 1.00 68.00 76 HIS A N 1
ATOM 575 C CA . HIS A 1 76 ? 11.132 6.725 11.216 1.00 68.00 76 HIS A CA 1
ATOM 576 C C . HIS A 1 76 ? 9.767 6.744 11.921 1.00 68.00 76 HIS A C 1
ATOM 578 O O . HIS A 1 76 ? 9.161 5.690 12.118 1.00 68.00 76 HIS A O 1
ATOM 584 N N . GLU A 1 77 ? 9.292 7.916 12.349 1.00 82.38 77 GLU A N 1
ATOM 585 C CA . GLU A 1 77 ? 7.973 8.057 12.953 1.00 82.38 77 GLU A CA 1
ATOM 586 C C . GLU A 1 77 ? 6.890 7.934 11.879 1.00 82.38 77 GLU A C 1
ATOM 588 O O . GLU A 1 77 ? 6.923 8.613 10.852 1.00 82.38 77 GLU A O 1
ATOM 593 N N . GLY A 1 78 ? 5.927 7.045 12.121 1.00 87.44 78 GLY A N 1
ATOM 594 C CA . GLY A 1 78 ? 4.756 6.922 11.265 1.00 87.44 78 GLY A CA 1
ATOM 595 C C . GLY A 1 78 ? 3.802 8.096 11.467 1.00 87.44 78 GLY A C 1
ATOM 596 O O . GLY A 1 78 ? 3.646 8.599 12.582 1.00 87.44 78 GLY A O 1
ATOM 597 N N . VAL A 1 79 ? 3.107 8.491 10.405 1.00 93.31 79 VAL A N 1
ATOM 598 C CA . VAL A 1 79 ? 2.072 9.529 10.447 1.00 93.31 79 VAL A CA 1
ATOM 599 C C . VAL A 1 79 ? 0.703 8.873 10.333 1.00 93.31 79 VAL A C 1
ATOM 601 O O . VAL A 1 79 ? 0.473 8.047 9.451 1.00 93.31 79 VAL A O 1
ATOM 604 N N . LEU A 1 80 ? -0.208 9.228 11.241 1.00 94.50 80 LEU A N 1
ATOM 605 C CA . LEU A 1 80 ? -1.570 8.700 11.236 1.00 94.50 80 LEU A CA 1
ATOM 606 C C . LEU A 1 80 ? -2.332 9.216 10.008 1.00 94.50 80 LEU A C 1
ATOM 608 O O . LEU A 1 80 ? -2.436 10.427 9.801 1.00 94.50 80 LEU A O 1
ATOM 612 N N . MET A 1 81 ? -2.878 8.290 9.225 1.00 95.25 81 MET A N 1
ATOM 613 C CA . MET A 1 81 ? -3.689 8.585 8.050 1.00 95.25 81 MET A CA 1
ATOM 614 C C . MET A 1 81 ? -5.098 9.039 8.436 1.00 95.25 81 MET A C 1
ATOM 616 O O . MET A 1 81 ? -5.614 8.685 9.498 1.00 95.25 81 MET A O 1
ATOM 620 N N . THR A 1 82 ? -5.751 9.797 7.553 1.00 95.94 82 THR A N 1
ATOM 621 C CA . THR A 1 82 ? -7.202 9.990 7.664 1.00 95.94 82 THR A CA 1
ATOM 622 C C . THR A 1 82 ? -7.930 8.667 7.418 1.00 95.94 82 THR A C 1
ATOM 624 O O . THR A 1 82 ? -7.442 7.805 6.686 1.00 95.94 82 THR A O 1
ATOM 627 N N . ASP A 1 83 ? -9.120 8.508 7.999 1.00 94.25 83 ASP A N 1
ATOM 628 C CA . ASP A 1 83 ? -9.934 7.301 7.802 1.00 94.25 83 ASP A CA 1
ATOM 629 C C . ASP A 1 83 ? -10.319 7.087 6.335 1.00 94.25 83 ASP A C 1
ATOM 631 O O . ASP A 1 83 ? -10.363 5.951 5.874 1.00 94.25 83 ASP A O 1
ATOM 635 N N . GLU A 1 84 ? -10.563 8.175 5.599 1.00 94.94 84 GLU A N 1
ATOM 636 C CA . GLU A 1 84 ? -10.888 8.144 4.171 1.00 94.94 84 GLU A CA 1
ATOM 637 C C . GLU A 1 84 ? -9.723 7.588 3.344 1.00 94.94 84 GLU A C 1
ATOM 639 O O . GLU A 1 84 ? -9.912 6.662 2.553 1.00 94.94 84 GLU A O 1
ATOM 644 N N . ASP A 1 85 ? -8.509 8.097 3.566 1.00 96.69 85 ASP A N 1
ATOM 645 C CA . ASP A 1 85 ? -7.323 7.626 2.851 1.00 96.69 85 ASP A CA 1
ATOM 646 C C . ASP A 1 85 ? -6.942 6.203 3.258 1.00 96.69 85 ASP A C 1
ATOM 648 O O . ASP A 1 85 ? -6.618 5.382 2.400 1.00 96.69 85 ASP A O 1
ATOM 652 N N . TYR A 1 86 ? -7.014 5.888 4.554 1.00 96.50 86 TYR A N 1
ATOM 653 C CA . TYR A 1 86 ? -6.775 4.536 5.051 1.00 96.50 86 TYR A CA 1
ATOM 654 C C . TYR A 1 86 ? -7.733 3.531 4.402 1.00 96.50 86 TYR A C 1
ATOM 656 O O . TYR A 1 86 ? -7.291 2.511 3.869 1.00 96.50 86 TYR A O 1
ATOM 664 N N . LEU A 1 87 ? -9.034 3.842 4.385 1.00 95.31 87 LEU A N 1
ATOM 665 C CA . LEU A 1 87 ? -10.045 2.994 3.763 1.00 95.31 87 LEU A CA 1
ATOM 666 C C . LEU A 1 87 ? -9.780 2.829 2.263 1.00 95.31 87 LEU A C 1
ATOM 668 O O . LEU A 1 87 ? -9.830 1.710 1.761 1.00 95.31 87 LEU A O 1
ATOM 672 N N . ALA A 1 88 ? -9.419 3.907 1.563 1.00 96.19 88 ALA A N 1
ATOM 673 C CA . ALA A 1 88 ? -9.095 3.846 0.142 1.00 96.19 88 ALA A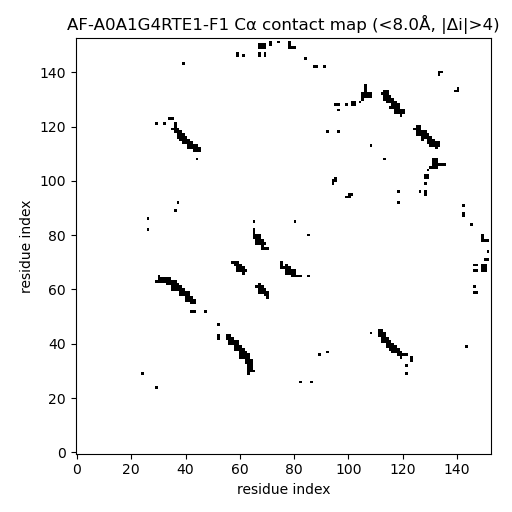 CA 1
ATOM 674 C C . ALA A 1 88 ? -7.895 2.931 -0.165 1.00 96.19 88 ALA A C 1
ATOM 676 O O . ALA A 1 88 ? -7.890 2.266 -1.204 1.00 96.19 88 ALA A O 1
ATOM 677 N N . VAL A 1 89 ? -6.884 2.893 0.712 1.00 97.06 89 VAL A N 1
ATOM 678 C CA . VAL A 1 89 ? -5.735 1.980 0.589 1.00 97.06 89 VAL A CA 1
ATOM 679 C C . VAL A 1 89 ? -6.139 0.542 0.918 1.00 97.06 89 VAL A C 1
ATOM 681 O O . VAL A 1 89 ? -5.789 -0.373 0.169 1.00 97.06 89 VAL A O 1
ATOM 684 N N . TYR A 1 90 ? -6.887 0.328 2.001 1.00 96.50 90 TYR A N 1
ATOM 685 C CA . TYR A 1 90 ? -7.325 -1.003 2.427 1.00 96.50 90 TYR A CA 1
ATOM 686 C C . TYR A 1 90 ? -8.249 -1.663 1.390 1.00 96.50 90 TYR A C 1
ATOM 688 O O . TYR A 1 90 ? -8.007 -2.799 0.981 1.00 96.50 90 TYR A O 1
ATOM 696 N N . GLU A 1 91 ? -9.253 -0.937 0.891 1.00 95.56 91 GLU A N 1
ATOM 697 C CA . GLU A 1 91 ? -10.167 -1.417 -0.154 1.00 95.56 91 GLU A CA 1
ATOM 698 C C . GLU A 1 91 ? -9.436 -1.755 -1.450 1.00 95.56 91 GLU A C 1
ATOM 700 O O . GLU A 1 91 ? -9.722 -2.780 -2.068 1.00 95.56 91 GLU A O 1
ATOM 705 N N . PHE A 1 92 ? -8.464 -0.928 -1.842 1.00 96.25 92 PHE A N 1
ATOM 706 C CA . PHE A 1 92 ? -7.628 -1.215 -3.000 1.00 96.25 92 PHE A CA 1
ATOM 707 C C . PHE A 1 92 ? -6.867 -2.534 -2.841 1.00 96.25 92 PHE A C 1
ATOM 709 O O . PHE A 1 92 ? -6.845 -3.340 -3.769 1.00 96.25 92 PHE A O 1
ATOM 716 N N . CYS A 1 93 ? -6.264 -2.774 -1.674 1.00 96.88 93 CYS A N 1
ATOM 717 C CA . CYS A 1 93 ? -5.518 -4.004 -1.420 1.00 96.88 93 CYS A CA 1
ATOM 718 C C . CYS A 1 93 ? -6.427 -5.237 -1.461 1.00 96.88 93 CYS A C 1
ATOM 720 O O . CYS A 1 93 ? -6.083 -6.234 -2.099 1.00 96.88 93 CYS A O 1
ATOM 722 N N . LEU A 1 94 ? -7.598 -5.153 -0.821 1.00 95.50 94 LEU A N 1
ATOM 723 C CA . LEU A 1 94 ? -8.594 -6.221 -0.849 1.00 95.50 94 LEU A CA 1
ATOM 724 C C . LEU A 1 94 ? -9.043 -6.530 -2.278 1.00 95.50 94 LEU A C 1
ATOM 726 O O . LEU A 1 94 ? -8.983 -7.684 -2.693 1.00 95.50 94 LEU A O 1
ATOM 730 N N . ASP A 1 95 ? -9.446 -5.516 -3.046 1.00 95.19 95 ASP A N 1
ATOM 731 C CA . ASP A 1 95 ? -9.892 -5.694 -4.42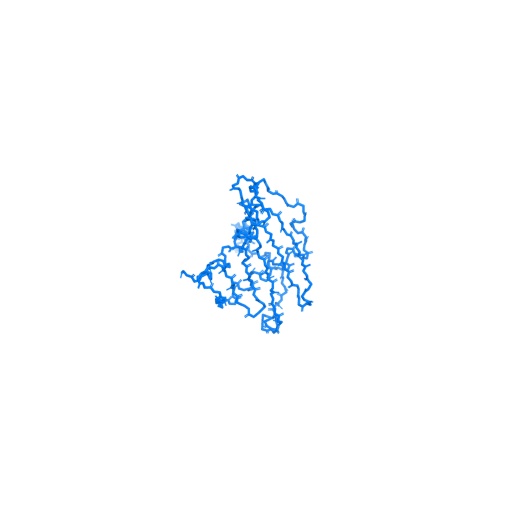9 1.00 95.19 95 ASP A CA 1
ATOM 732 C C . ASP A 1 95 ? -8.775 -6.262 -5.314 1.00 95.19 95 ASP A C 1
ATOM 734 O O . ASP A 1 95 ? -9.008 -7.204 -6.071 1.00 95.19 95 ASP A O 1
ATOM 738 N N . ALA A 1 96 ? -7.544 -5.757 -5.191 1.00 95.81 96 ALA A N 1
ATOM 739 C CA . ALA A 1 96 ? -6.399 -6.235 -5.963 1.00 95.81 96 ALA A CA 1
ATOM 740 C C . ALA A 1 96 ? -6.122 -7.731 -5.734 1.00 95.81 96 ALA A C 1
ATOM 742 O O . ALA A 1 96 ? -5.901 -8.469 -6.700 1.00 95.81 96 ALA A O 1
ATOM 743 N N . VAL A 1 97 ? -6.173 -8.185 -4.476 1.00 95.81 97 VAL A N 1
ATOM 744 C CA . VAL A 1 97 ? -5.942 -9.589 -4.102 1.00 95.81 97 VAL A CA 1
ATOM 745 C C . VAL A 1 97 ? -7.140 -10.474 -4.459 1.00 95.81 97 VAL A C 1
ATOM 747 O O . VAL A 1 97 ? -6.952 -11.517 -5.084 1.00 95.81 97 VAL A O 1
ATOM 750 N N . GLU A 1 98 ? -8.367 -10.069 -4.114 1.00 95.38 98 GLU A N 1
ATOM 751 C CA . GLU A 1 98 ? -9.584 -10.861 -4.359 1.00 95.38 98 GLU A CA 1
ATOM 752 C C . GLU A 1 98 ? -9.871 -11.023 -5.861 1.00 95.38 98 GLU A C 1
ATOM 754 O O . GLU A 1 98 ? -10.243 -12.109 -6.311 1.00 95.38 98 GLU A O 1
ATOM 759 N N . SER A 1 99 ? -9.686 -9.960 -6.652 1.00 94.94 99 SER A N 1
ATOM 760 C CA . SER A 1 99 ? -9.924 -9.992 -8.101 1.00 94.94 99 SER A CA 1
ATOM 761 C C . SER A 1 99 ? -8.755 -10.577 -8.895 1.00 94.94 99 SER A C 1
ATOM 763 O O . SER A 1 99 ? -8.943 -11.023 -10.028 1.00 94.94 99 SER A O 1
ATOM 765 N N . GLY A 1 100 ? -7.542 -10.548 -8.333 1.00 93.88 100 GLY A N 1
ATOM 766 C CA . GLY A 1 100 ? -6.317 -10.883 -9.052 1.00 93.88 100 GLY A CA 1
ATOM 767 C C . GLY A 1 100 ? -6.007 -9.930 -10.212 1.00 93.88 100 GLY A C 1
ATOM 768 O O . GLY A 1 100 ? -5.299 -10.336 -11.135 1.00 93.88 100 GLY A O 1
ATOM 769 N N . ARG A 1 101 ? -6.526 -8.688 -10.190 1.00 92.31 101 ARG A N 1
ATOM 770 C CA . ARG A 1 101 ? -6.423 -7.687 -11.277 1.00 92.31 101 ARG A CA 1
ATOM 771 C C . ARG A 1 101 ? -5.015 -7.551 -11.856 1.00 92.31 101 ARG A C 1
ATOM 773 O O . ARG A 1 101 ? -4.865 -7.374 -13.060 1.00 92.31 101 ARG A O 1
ATOM 780 N N . TYR A 1 102 ? -4.001 -7.638 -11.003 1.00 94.31 102 TYR A N 1
ATOM 781 C CA . TYR A 1 102 ? -2.611 -7.369 -11.359 1.00 94.31 102 TYR A CA 1
ATOM 782 C C . TYR A 1 102 ? -1.769 -8.619 -11.646 1.00 94.31 102 TYR A C 1
ATOM 784 O O . TYR A 1 102 ? -0.592 -8.495 -11.964 1.00 94.31 102 TYR A O 1
ATOM 792 N N . LYS A 1 103 ? -2.356 -9.822 -11.593 1.00 90.25 103 LYS A N 1
ATOM 793 C CA . LYS A 1 103 ? -1.620 -11.089 -11.733 1.00 90.25 103 LYS A CA 1
ATOM 794 C C . LYS A 1 103 ? -0.849 -11.213 -13.053 1.00 90.25 103 LYS A C 1
ATOM 796 O O . LYS A 1 103 ? 0.260 -11.739 -13.061 1.00 90.25 103 LYS A O 1
ATOM 801 N N . ASP A 1 104 ? -1.446 -10.726 -14.138 1.00 90.19 104 ASP A N 1
ATOM 802 C CA . ASP A 1 104 ? -0.868 -10.755 -15.487 1.00 90.19 104 ASP A CA 1
ATOM 803 C C . ASP A 1 104 ? -0.506 -9.343 -15.992 1.00 90.19 104 ASP A C 1
ATOM 805 O O . ASP A 1 104 ? -0.137 -9.173 -17.154 1.00 90.19 104 ASP A O 1
ATOM 809 N N . TYR A 1 105 ? -0.633 -8.319 -15.139 1.00 90.06 105 TYR A N 1
ATOM 810 C CA . TYR A 1 105 ? -0.317 -6.940 -15.501 1.00 90.06 105 TYR A CA 1
ATOM 811 C C . TYR A 1 105 ? 1.193 -6.717 -15.458 1.00 90.06 105 TYR A C 1
ATOM 813 O O . TYR A 1 105 ? 1.855 -7.042 -14.473 1.00 90.06 105 TYR A O 1
ATOM 821 N N . GLN A 1 106 ? 1.738 -6.152 -16.531 1.00 85.31 106 GLN A N 1
ATOM 822 C CA . GLN A 1 106 ? 3.156 -5.844 -16.654 1.00 85.31 106 GLN A CA 1
ATOM 823 C C . GLN A 1 106 ? 3.315 -4.503 -17.360 1.00 85.31 106 GLN A C 1
ATOM 825 O O . GLN A 1 106 ? 2.617 -4.219 -18.333 1.00 85.31 106 GLN A O 1
ATOM 830 N N . GLU A 1 107 ? 4.257 -3.708 -16.872 1.00 83.38 107 GLU A N 1
ATOM 831 C CA . GLU A 1 107 ? 4.702 -2.477 -17.517 1.00 83.38 107 GLU A CA 1
ATOM 832 C C . GLU A 1 107 ? 6.175 -2.623 -17.896 1.00 83.38 107 GLU A C 1
ATOM 834 O O . GLU A 1 107 ? 6.947 -3.274 -17.183 1.00 83.38 107 GLU A O 1
ATOM 839 N N . GLU A 1 108 ? 6.566 -2.017 -19.017 1.00 77.50 108 GLU A N 1
ATOM 840 C CA . GLU A 1 108 ? 7.979 -1.878 -19.361 1.00 77.50 108 GLU A CA 1
ATOM 841 C C . GLU A 1 108 ? 8.661 -0.934 -18.358 1.00 77.50 108 GLU A C 1
ATOM 843 O O . GLU A 1 108 ? 8.094 0.072 -17.929 1.00 77.50 108 GLU A O 1
ATOM 848 N N . ILE A 1 109 ? 9.873 -1.293 -17.934 1.00 75.50 109 ILE A N 1
ATOM 849 C CA . ILE A 1 109 ? 10.641 -0.525 -16.952 1.00 75.50 109 ILE A CA 1
ATOM 850 C C . ILE A 1 109 ? 11.595 0.389 -17.719 1.00 75.50 109 ILE A C 1
ATOM 852 O O . ILE A 1 109 ? 12.675 -0.046 -18.118 1.00 75.50 109 ILE A O 1
ATOM 856 N N . ASP A 1 110 ? 11.201 1.646 -17.909 1.00 66.69 110 ASP A N 1
ATOM 857 C CA . ASP A 1 110 ? 12.006 2.627 -18.653 1.00 66.69 110 ASP A CA 1
ATOM 858 C C . ASP A 1 110 ? 12.978 3.416 -17.752 1.00 66.69 110 ASP A C 1
ATOM 860 O O . ASP A 1 110 ? 14.102 3.728 -18.149 1.00 66.69 110 ASP A O 1
ATOM 864 N N . ASP A 1 111 ? 12.583 3.690 -16.505 1.00 65.56 111 ASP A N 1
ATOM 865 C CA . ASP A 1 111 ? 13.204 4.752 -15.696 1.00 65.56 111 ASP A CA 1
ATOM 866 C C . ASP A 1 111 ? 14.153 4.237 -14.605 1.00 65.56 111 ASP A C 1
ATOM 868 O O . ASP A 1 111 ? 14.763 5.020 -13.874 1.00 65.56 111 ASP A O 1
ATOM 872 N N . GLY A 1 112 ? 14.279 2.918 -14.452 1.00 76.56 112 GLY A N 1
ATOM 873 C CA . GLY A 1 112 ? 15.213 2.357 -13.482 1.00 76.56 112 GLY A CA 1
ATOM 874 C C . GLY A 1 112 ? 14.641 2.079 -12.087 1.00 76.56 112 GLY A C 1
ATOM 875 O O . GLY A 1 112 ? 15.440 1.851 -11.177 1.00 76.56 112 GLY A O 1
ATOM 876 N N . ILE A 1 113 ? 13.317 2.132 -11.870 1.00 86.00 113 ILE A N 1
ATOM 877 C CA . ILE A 1 113 ? 12.669 1.850 -10.571 1.00 86.00 113 ILE A CA 1
ATOM 878 C C . ILE A 1 113 ? 11.575 0.794 -10.737 1.00 86.00 113 ILE A C 1
ATOM 880 O O . ILE A 1 113 ? 10.696 0.918 -11.586 1.00 86.00 113 ILE A O 1
ATOM 884 N N . ILE A 1 114 ? 11.611 -0.223 -9.879 1.00 90.06 114 ILE A N 1
ATOM 885 C CA . ILE A 1 114 ? 10.573 -1.243 -9.749 1.00 90.06 114 ILE A CA 1
ATOM 886 C C . ILE A 1 114 ? 9.921 -1.089 -8.382 1.00 90.06 114 ILE A C 1
ATOM 888 O O . ILE A 1 114 ? 10.594 -0.923 -7.360 1.00 90.06 114 ILE A O 1
ATOM 892 N N . TYR A 1 115 ? 8.600 -1.191 -8.383 1.00 92.12 115 TYR A N 1
ATOM 893 C CA . TYR A 1 115 ? 7.786 -1.248 -7.188 1.00 92.12 115 TYR A CA 1
ATOM 894 C C . TYR A 1 115 ? 7.273 -2.667 -6.973 1.00 92.12 115 TYR A C 1
ATOM 896 O O . TYR A 1 115 ? 6.983 -3.377 -7.935 1.00 92.12 115 TYR A O 1
ATOM 904 N N . SER A 1 116 ? 7.104 -3.070 -5.721 1.00 94.44 116 SER A N 1
ATOM 905 C CA . SER A 1 116 ? 6.350 -4.268 -5.352 1.00 94.44 116 SER A CA 1
ATOM 906 C C . SER A 1 116 ? 5.282 -3.903 -4.334 1.00 94.44 116 SER A C 1
ATOM 908 O O . SER A 1 116 ? 5.540 -3.112 -3.437 1.00 94.44 116 SER A O 1
ATOM 910 N N . PHE A 1 117 ? 4.080 -4.457 -4.470 1.00 97.25 117 PHE A N 1
ATOM 911 C CA . PHE A 1 117 ? 2.978 -4.217 -3.541 1.00 97.25 117 PHE A CA 1
ATOM 912 C C . PHE A 1 117 ? 2.604 -5.540 -2.881 1.00 97.25 117 PHE A C 1
ATOM 914 O O . PHE A 1 117 ? 2.212 -6.499 -3.552 1.00 97.25 117 PHE A O 1
ATOM 921 N N . THR A 1 118 ? 2.752 -5.589 -1.559 1.00 98.12 118 THR A N 1
ATOM 922 C CA . THR A 1 118 ? 2.440 -6.766 -0.744 1.00 98.12 118 THR A CA 1
ATOM 923 C C . THR A 1 118 ? 1.428 -6.387 0.325 1.00 98.12 118 THR A C 1
ATOM 925 O O . THR A 1 118 ? 1.740 -5.605 1.221 1.00 98.12 118 THR A O 1
ATOM 928 N N . PHE A 1 119 ? 0.223 -6.945 0.226 1.00 98.25 119 PHE A N 1
ATOM 929 C CA . PHE A 1 119 ? -0.812 -6.830 1.250 1.00 98.25 119 PHE A CA 1
ATOM 930 C C . PHE A 1 119 ? -0.666 -7.968 2.258 1.00 98.25 119 PHE A C 1
ATOM 932 O O . PHE A 1 119 ? -0.515 -9.120 1.864 1.00 98.25 119 PHE A O 1
ATOM 939 N N . TYR A 1 120 ? -0.719 -7.665 3.545 1.00 97.88 120 TYR A N 1
ATOM 940 C CA . TYR A 1 120 ? -0.734 -8.652 4.616 1.00 97.88 120 TYR A CA 1
ATOM 941 C C . TYR A 1 120 ? -2.151 -8.718 5.160 1.00 97.88 120 TYR A C 1
ATOM 943 O O . TYR A 1 120 ? -2.670 -7.708 5.630 1.00 97.88 120 TYR A O 1
ATOM 951 N N . ASP A 1 121 ? -2.788 -9.883 5.088 1.00 95.06 121 ASP A N 1
ATOM 952 C CA . ASP A 1 121 ? -4.137 -10.035 5.635 1.00 95.06 121 ASP A CA 1
ATOM 953 C C . ASP A 1 121 ? -4.147 -10.002 7.176 1.00 95.06 121 ASP A C 1
ATOM 955 O O . ASP A 1 121 ? -3.107 -9.905 7.829 1.00 95.06 121 ASP A O 1
ATOM 959 N N . GLU A 1 122 ? -5.336 -10.082 7.775 1.00 92.56 122 GLU A N 1
ATOM 960 C CA . GLU A 1 122 ? -5.526 -10.015 9.233 1.00 92.56 122 GLU A CA 1
ATOM 961 C C . GLU A 1 122 ? -4.822 -11.153 9.999 1.00 92.56 122 GLU A C 1
ATOM 963 O O . GLU A 1 122 ? -4.659 -11.080 11.215 1.00 92.56 122 GLU A O 1
ATOM 968 N N . ASN A 1 123 ? -4.369 -12.199 9.298 1.00 93.25 123 ASN A N 1
ATOM 969 C CA . ASN A 1 123 ? -3.580 -13.299 9.856 1.00 93.25 123 ASN A CA 1
ATOM 970 C C . ASN A 1 123 ? -2.074 -13.144 9.571 1.00 93.25 123 ASN A C 1
ATOM 972 O O . ASN A 1 123 ? -1.318 -14.106 9.734 1.00 93.25 123 ASN A O 1
ATOM 976 N N . ALA A 1 124 ? -1.641 -11.959 9.132 1.00 92.50 124 ALA A N 1
ATOM 977 C CA . ALA A 1 124 ? -0.282 -11.638 8.706 1.00 92.50 124 ALA A CA 1
ATOM 978 C C . ALA A 1 124 ? 0.234 -12.493 7.530 1.00 92.50 124 ALA A C 1
ATOM 980 O O . ALA A 1 124 ? 1.447 -12.650 7.356 1.00 92.50 124 ALA A O 1
ATOM 981 N N . VAL A 1 125 ? -0.660 -13.050 6.702 1.00 97.00 125 VAL A N 1
ATOM 982 C CA . VAL A 1 125 ? -0.257 -13.795 5.502 1.00 97.00 125 VAL A CA 1
ATOM 983 C C . VAL A 1 125 ? 0.030 -12.801 4.371 1.00 97.00 125 VAL A C 1
ATOM 985 O O . VAL A 1 125 ? -0.837 -11.986 4.055 1.00 97.00 125 VAL A O 1
ATOM 988 N N . PRO A 1 126 ? 1.222 -12.849 3.744 1.00 97.62 126 PRO A N 1
ATOM 989 C CA . PRO A 1 126 ? 1.578 -11.937 2.666 1.00 97.62 126 PRO A CA 1
ATOM 990 C C . PRO A 1 126 ? 0.962 -12.349 1.324 1.00 97.62 126 PRO A C 1
ATOM 992 O O . PRO A 1 126 ? 1.086 -13.492 0.882 1.00 97.62 126 PRO A O 1
ATOM 995 N N . HIS A 1 127 ? 0.410 -11.364 0.623 1.00 97.56 127 HIS A N 1
ATOM 996 C CA . HIS A 1 127 ? -0.157 -11.450 -0.718 1.00 97.56 127 HIS A CA 1
ATOM 997 C C . HIS A 1 127 ? 0.528 -10.407 -1.605 1.00 97.56 127 HIS A C 1
ATOM 999 O O . HIS A 1 127 ? 0.116 -9.247 -1.666 1.00 97.56 127 HIS A O 1
ATOM 1005 N N . ASN A 1 128 ? 1.612 -10.802 -2.279 1.00 97.00 128 ASN A N 1
ATOM 1006 C CA . ASN A 1 128 ? 2.208 -9.969 -3.325 1.00 97.00 128 ASN A CA 1
ATOM 1007 C C . ASN A 1 128 ? 1.304 -10.027 -4.556 1.00 97.00 128 ASN A C 1
ATOM 1009 O O . ASN A 1 128 ? 1.167 -11.084 -5.176 1.00 97.00 128 ASN A O 1
ATOM 1013 N N . PHE A 1 129 ? 0.665 -8.904 -4.872 1.00 96.25 129 PHE A N 1
ATOM 1014 C CA . PHE A 1 129 ? -0.270 -8.822 -5.990 1.00 96.25 129 PHE A CA 1
ATOM 1015 C C . PHE A 1 129 ? 0.300 -8.066 -7.188 1.00 96.25 129 PHE A C 1
ATOM 1017 O O . PHE A 1 129 ? -0.260 -8.173 -8.275 1.00 96.25 129 PHE A O 1
ATOM 1024 N N . TYR A 1 130 ? 1.397 -7.321 -7.021 1.00 95.88 130 TYR A N 1
ATOM 1025 C CA . TYR A 1 130 ? 2.009 -6.573 -8.112 1.00 95.88 130 TYR A CA 1
ATOM 1026 C C . TYR A 1 130 ? 3.520 -6.401 -7.925 1.00 95.88 130 TYR A C 1
ATOM 1028 O O . TYR A 1 130 ? 3.998 -6.125 -6.823 1.00 95.88 130 TYR A O 1
ATOM 1036 N N . THR A 1 131 ? 4.278 -6.527 -9.018 1.00 93.31 131 THR A N 1
ATOM 1037 C CA . THR A 1 131 ? 5.694 -6.142 -9.100 1.00 93.31 131 THR A CA 1
ATOM 1038 C C . THR A 1 131 ? 5.993 -5.596 -10.495 1.00 93.31 131 THR A C 1
ATOM 1040 O O . THR A 1 131 ? 5.791 -6.299 -11.482 1.00 93.31 131 THR A O 1
ATOM 1043 N N . GLY A 1 132 ? 6.486 -4.361 -10.583 1.00 91.44 132 GLY A N 1
ATOM 1044 C CA . GLY A 1 132 ? 6.795 -3.700 -11.850 1.00 91.44 132 GLY A CA 1
ATOM 1045 C C . GLY A 1 132 ? 6.881 -2.178 -11.730 1.00 91.44 132 GLY A C 1
ATOM 1046 O O . GLY A 1 132 ? 6.930 -1.624 -10.630 1.00 91.44 132 GLY A O 1
ATOM 1047 N N . ALA A 1 133 ? 6.935 -1.497 -12.870 1.00 90.19 133 ALA A N 1
ATOM 1048 C CA . ALA A 1 133 ? 6.840 -0.044 -12.935 1.00 90.19 133 ALA A CA 1
ATOM 1049 C C . ALA A 1 133 ? 5.373 0.399 -12.825 1.00 90.19 133 ALA A C 1
ATOM 1051 O O . ALA A 1 133 ? 4.513 -0.222 -13.419 1.00 90.19 133 ALA A O 1
ATOM 1052 N N . VAL A 1 134 ? 5.063 1.466 -12.092 1.00 89.06 134 VAL A N 1
ATOM 1053 C CA . VAL A 1 134 ? 3.658 1.857 -11.833 1.00 89.06 134 VAL A CA 1
ATOM 1054 C C . VAL A 1 134 ? 3.177 3.021 -12.696 1.00 89.06 134 VAL A C 1
ATOM 1056 O O . VAL A 1 134 ? 2.188 3.652 -12.352 1.00 89.06 134 VAL A O 1
ATOM 1059 N N . TYR A 1 135 ? 3.903 3.418 -13.740 1.00 83.69 135 TYR A N 1
ATOM 1060 C CA . TYR A 1 135 ? 3.691 4.705 -14.412 1.00 83.69 135 TYR A CA 1
ATOM 1061 C C . TYR A 1 135 ? 2.406 4.746 -15.249 1.00 83.69 135 TYR A C 1
ATOM 1063 O O . TYR A 1 135 ? 1.777 5.801 -15.343 1.00 83.69 135 TYR A O 1
ATOM 1071 N N . GLY A 1 136 ? 2.016 3.615 -15.832 1.00 86.75 136 GLY A N 1
ATOM 1072 C CA . GLY A 1 136 ? 0.837 3.458 -16.677 1.00 86.75 136 GLY A CA 1
ATOM 1073 C C . GLY A 1 136 ? -0.458 3.222 -15.901 1.00 86.75 136 GLY A C 1
ATOM 1074 O O . GLY A 1 136 ? -1.525 3.610 -16.380 1.00 86.75 136 GLY A O 1
ATOM 1075 N N . ASP A 1 137 ? -0.385 2.637 -14.704 1.00 92.88 137 ASP A N 1
ATOM 1076 C CA . ASP A 1 137 ? -1.566 2.351 -13.889 1.00 92.88 137 ASP A CA 1
ATOM 1077 C C . ASP A 1 137 ? -1.915 3.504 -12.931 1.00 92.88 137 ASP A C 1
ATOM 1079 O O . ASP A 1 137 ? -1.151 3.895 -12.038 1.00 92.88 137 ASP A O 1
ATOM 1083 N N . SER A 1 138 ? -3.108 4.075 -13.108 1.00 93.75 138 SER A N 1
ATOM 1084 C CA . SER A 1 138 ? -3.565 5.201 -12.292 1.00 93.75 138 SER A CA 1
ATOM 1085 C C . SER A 1 138 ? -3.868 4.814 -10.848 1.00 93.75 138 SER A C 1
ATOM 1087 O O . SER A 1 138 ? -3.717 5.662 -9.970 1.00 93.75 138 SER A O 1
ATOM 1089 N N . ASP A 1 139 ? -4.283 3.573 -10.583 1.00 95.06 139 ASP A N 1
ATOM 1090 C CA . ASP A 1 139 ? -4.650 3.133 -9.237 1.00 95.06 139 ASP A CA 1
ATOM 1091 C C . ASP A 1 139 ? -3.396 2.861 -8.399 1.00 95.06 139 ASP A C 1
ATOM 1093 O O . ASP A 1 139 ? -3.280 3.396 -7.294 1.00 95.06 139 ASP A O 1
ATOM 1097 N N . LEU A 1 140 ? -2.407 2.146 -8.948 1.00 94.88 140 LEU A N 1
ATOM 1098 C CA . LEU A 1 140 ? -1.103 1.933 -8.307 1.00 94.88 140 LEU A CA 1
ATOM 1099 C C . LEU A 1 140 ? -0.415 3.272 -7.994 1.00 94.88 140 LEU A C 1
ATOM 1101 O O . LEU A 1 140 ? 0.059 3.484 -6.873 1.00 94.88 140 LEU A O 1
ATOM 1105 N N . ASN A 1 141 ? -0.423 4.218 -8.943 1.00 92.81 141 ASN A N 1
ATOM 1106 C CA . ASN A 1 141 ? 0.080 5.574 -8.707 1.00 92.81 141 ASN A CA 1
ATOM 1107 C C . ASN A 1 141 ? -0.709 6.313 -7.627 1.00 92.81 141 ASN A C 1
ATOM 1109 O O . ASN A 1 141 ? -0.106 6.954 -6.766 1.00 92.81 141 ASN A O 1
ATOM 1113 N N . ARG A 1 142 ? -2.045 6.259 -7.673 1.00 95.25 142 ARG A N 1
ATOM 1114 C CA . ARG A 1 142 ? -2.911 6.943 -6.705 1.00 95.25 142 ARG A CA 1
ATOM 1115 C C . ARG A 1 142 ? -2.620 6.465 -5.290 1.00 95.25 142 ARG A C 1
ATOM 1117 O O . ARG A 1 142 ? -2.418 7.299 -4.416 1.00 95.25 142 ARG A O 1
ATOM 1124 N N . ILE A 1 143 ? -2.552 5.153 -5.078 1.00 96.06 143 ILE A N 1
ATOM 1125 C CA . ILE A 1 143 ? -2.289 4.565 -3.761 1.00 96.06 143 ILE A CA 1
ATOM 1126 C C . ILE A 1 143 ? -0.896 4.918 -3.261 1.00 96.06 143 ILE A C 1
ATOM 1128 O O . ILE A 1 143 ? -0.761 5.371 -2.125 1.00 96.06 143 ILE A O 1
ATOM 1132 N N . ARG A 1 144 ? 0.130 4.814 -4.116 1.00 93.25 144 ARG A N 1
ATOM 1133 C CA . ARG A 1 144 ? 1.476 5.281 -3.762 1.00 93.25 144 ARG A CA 1
ATOM 1134 C C . ARG A 1 144 ? 1.442 6.748 -3.329 1.00 93.25 144 ARG A C 1
ATOM 1136 O O . ARG A 1 144 ? 1.976 7.079 -2.278 1.00 93.25 144 ARG A O 1
ATOM 1143 N N . ASN A 1 145 ? 0.789 7.609 -4.110 1.00 93.38 145 ASN A N 1
ATOM 1144 C CA . ASN A 1 145 ? 0.736 9.044 -3.845 1.00 93.38 145 ASN A CA 1
ATOM 1145 C C . ASN A 1 145 ? 0.010 9.365 -2.528 1.00 93.38 145 ASN A C 1
ATOM 1147 O O . ASN A 1 145 ? 0.535 10.170 -1.759 1.00 93.38 145 ASN A O 1
ATOM 1151 N N . ILE A 1 146 ? -1.124 8.706 -2.245 1.00 95.19 146 ILE A N 1
ATOM 1152 C CA . ILE A 1 146 ? -1.845 8.825 -0.965 1.00 95.19 146 ILE A CA 1
ATOM 1153 C C . ILE A 1 146 ? -0.904 8.515 0.196 1.00 95.19 146 ILE A C 1
ATOM 1155 O O . ILE A 1 146 ? -0.777 9.314 1.111 1.00 95.19 146 ILE A O 1
ATOM 1159 N N . ILE A 1 147 ? -0.198 7.384 0.164 1.00 94.25 147 ILE A N 1
ATOM 1160 C CA . ILE A 1 147 ? 0.648 6.989 1.297 1.00 94.25 147 ILE A CA 1
ATOM 1161 C C . ILE A 1 147 ? 1.837 7.945 1.432 1.00 94.25 147 ILE A C 1
ATOM 1163 O O . ILE A 1 147 ? 2.164 8.395 2.528 1.00 94.25 147 ILE A O 1
ATOM 1167 N N . THR A 1 148 ? 2.463 8.321 0.314 1.00 91.00 148 THR A N 1
ATOM 1168 C CA . THR A 1 148 ? 3.615 9.229 0.346 1.00 91.00 148 THR A CA 1
ATOM 1169 C C . THR A 1 148 ? 3.268 10.647 0.791 1.00 91.00 148 THR A C 1
ATOM 1171 O O . THR A 1 148 ? 4.166 11.320 1.280 1.00 91.00 148 THR A O 1
ATOM 1174 N N . SER A 1 149 ? 2.008 11.102 0.706 1.00 92.19 149 SER A N 1
ATOM 1175 C CA . SER A 1 149 ? 1.624 12.421 1.240 1.00 92.19 149 SER A CA 1
ATOM 1176 C C . SER A 1 149 ? 1.668 12.503 2.767 1.00 92.19 149 SER A C 1
ATOM 1178 O O . SER A 1 149 ? 1.600 13.597 3.318 1.00 92.19 149 SER A O 1
ATOM 1180 N N . TYR A 1 150 ? 1.806 11.361 3.443 1.00 90.62 150 TYR A N 1
ATOM 1181 C CA . TYR A 1 150 ? 2.000 11.258 4.887 1.00 90.62 150 TYR A CA 1
ATOM 1182 C C . TYR A 1 150 ? 3.484 11.185 5.287 1.00 90.62 150 TYR A C 1
ATOM 1184 O O . TYR A 1 150 ? 3.804 10.787 6.403 1.00 90.62 150 TYR A O 1
ATOM 1192 N N . SER A 1 151 ? 4.419 11.558 4.407 1.00 81.88 151 SER A N 1
ATOM 1193 C CA . SER A 1 151 ? 5.819 11.740 4.805 1.00 81.88 151 SER A CA 1
ATOM 1194 C C . SER A 1 151 ? 6.012 13.003 5.635 1.00 81.88 151 SER A C 1
ATOM 1196 O O . SER A 1 151 ? 5.445 14.050 5.327 1.00 81.88 151 SER A O 1
ATOM 1198 N N . LEU A 1 152 ? 6.887 12.923 6.633 1.00 66.38 152 LEU A N 1
ATOM 1199 C CA . LEU A 1 152 ? 7.439 14.100 7.295 1.00 66.38 152 LEU A CA 1
ATOM 1200 C C . LEU A 1 152 ? 8.637 14.603 6.472 1.00 66.38 152 LEU A C 1
ATOM 1202 O O . LEU A 1 152 ? 9.567 13.826 6.219 1.00 66.38 152 LEU A O 1
ATOM 1206 N N . ASP A 1 153 ? 8.565 15.866 6.036 1.00 58.06 153 ASP A N 1
ATOM 1207 C CA . ASP A 1 153 ? 9.647 16.594 5.347 1.00 58.06 153 ASP A CA 1
ATOM 1208 C C . ASP A 1 153 ? 10.971 16.554 6.138 1.00 58.06 153 ASP A C 1
ATOM 1210 O O . ASP A 1 153 ? 10.943 16.784 7.372 1.00 58.06 153 ASP A O 1
#

Secondary structure (DSSP, 8-state):
-----------SS--SS---------HHHHTTS-SEEEEEEEEE-S---HHHHHHH-EEEEEETTSEEE--BTTB---EEPPHHHHHHHHHHHHHHHHH-TTTT------SSEEEEEEEE-TT--EEEEEEE--SS-HHHHHHHHHHHTT---

Foldseek 3Di:
DDDDDDDDDPDDPPPPDDPPPPDPDPLVVQLVQFDWFKKKKKFFQDDDDPVVRVVRIFIFTATSNQWTAGDDVVDRDTFHADPVLSVLLNSLVCCLQVVLVAVPPEDDDDPGMKIWMWGQDSVRRTDTSHIYDCPPPPSSVVNVVSSVVRDDD

Sequence (153 aa):
MRKLISIFMAAALILSMTACTGKNIDIEEVKKTEGTMLTIGVISSSDMTLEENERSSRHIDVSYSGYAYNPNPVNHEGVLMTDEDYLAVYEFCLDAVESGRYKDYQEEIDDGIIYSFTFYDENAVPHNFYTGAVYGDSDLNRIRNIITSYSLD